Protein AF-A0AB36YQ12-F1 (afdb_monomer_lite)

Foldseek 3Di:
DDPVVVVVVVPVPPPPDDVVVVCQPDPPDDHPPDDDLVNDDPVVSVVCVVCCVVVCPPPPDDDPPDPPPPPPPDDDDDDD

Sequence (80 aa):
IGTGHWLSLLLCWRPRWPKVIREAGMPGKPVPPVTTLNDYPPAIQARLLANADRWQLKPGKRPAKKPRKRSAPQQANESD

Secondary structure (DSSP, 8-state):
--HHHHHHHHT-------HHHHHTT-TTSPPPPPPPGGGS-HHHHHHHHHTHHHH---TT-PPP-PPP------------

pLDDT: mean 70.59, std 12.74, range [43.22, 94.44]

Radius of gyration: 23.32 Å; chains: 1; bounding box: 36×76×48 Å

Structure (mmCIF, N/CA/C/O backbone):
data_AF-A0AB36YQ12-F1
#
_entry.id   AF-A0AB36YQ12-F1
#
loop_
_atom_site.group_PDB
_atom_site.id
_atom_site.type_symbol
_atom_site.label_atom_id
_atom_site.label_alt_id
_atom_site.label_comp_id
_atom_site.label_asym_id
_atom_site.label_entity_id
_atom_site.label_seq_id
_atom_site.pdbx_PDB_ins_code
_atom_site.Cartn_x
_atom_site.Cartn_y
_atom_site.Cartn_z
_atom_site.occupancy
_atom_site.B_iso_or_equiv
_atom_site.auth_seq_id
_atom_site.auth_comp_id
_atom_site.auth_asym_id
_atom_site.auth_atom_id
_atom_site.pdbx_PDB_model_num
ATOM 1 N N . ILE A 1 1 ? -9.380 7.649 -26.569 1.00 58.31 1 ILE A N 1
ATOM 2 C CA . ILE A 1 1 ? -9.608 7.780 -25.107 1.00 58.31 1 ILE A CA 1
ATOM 3 C C . ILE A 1 1 ? -11.071 8.169 -24.931 1.00 58.31 1 ILE A C 1
ATOM 5 O O . ILE A 1 1 ? -11.421 9.317 -25.157 1.00 58.31 1 ILE A O 1
ATOM 9 N N . GLY A 1 2 ? -11.939 7.170 -24.749 1.00 74.62 2 GLY A N 1
ATOM 10 C CA . GLY A 1 2 ? -13.395 7.317 -24.864 1.00 74.62 2 GLY A CA 1
ATOM 11 C C . GLY A 1 2 ? -14.075 7.741 -23.563 1.00 74.62 2 GLY A C 1
ATOM 12 O O . GLY A 1 2 ? -13.487 7.663 -22.487 1.00 74.62 2 GLY A O 1
ATOM 13 N N . THR A 1 3 ? -15.341 8.132 -23.667 1.00 73.12 3 THR A N 1
ATOM 14 C CA . THR A 1 3 ? -16.246 8.510 -22.564 1.00 73.12 3 THR A CA 1
ATOM 15 C C . THR A 1 3 ? -16.243 7.532 -21.382 1.00 73.12 3 THR A C 1
ATOM 17 O O . THR A 1 3 ? -16.384 7.961 -20.241 1.00 73.12 3 THR A O 1
ATOM 20 N N . GLY A 1 4 ? -15.982 6.240 -21.615 1.00 75.50 4 GLY A N 1
ATOM 21 C CA . GLY A 1 4 ? -15.811 5.240 -20.554 1.00 75.50 4 GLY A CA 1
ATOM 22 C C . GLY A 1 4 ? -14.650 5.522 -19.586 1.00 75.50 4 GLY A C 1
ATOM 23 O O . GLY A 1 4 ? -14.764 5.219 -18.400 1.00 75.50 4 GLY A O 1
ATOM 24 N N . HIS A 1 5 ? -13.566 6.161 -20.043 1.00 75.12 5 HIS A N 1
ATOM 25 C CA . HIS A 1 5 ? -12.462 6.605 -19.180 1.00 75.12 5 HIS A CA 1
ATOM 26 C C . HIS A 1 5 ? -12.896 7.751 -18.254 1.00 75.12 5 HIS A C 1
ATOM 28 O O . HIS A 1 5 ? -12.598 7.757 -17.065 1.00 75.12 5 HIS A O 1
ATOM 34 N N . TRP A 1 6 ? -13.672 8.693 -18.786 1.00 78.00 6 TRP A N 1
ATOM 35 C CA . TRP A 1 6 ? -14.234 9.794 -18.007 1.00 78.00 6 TRP A CA 1
ATOM 36 C C . TRP A 1 6 ? -15.273 9.312 -16.995 1.00 78.00 6 TRP A C 1
ATOM 38 O O . TRP A 1 6 ? -15.245 9.744 -15.846 1.00 78.00 6 TRP A O 1
ATOM 48 N N . LEU A 1 7 ? -16.136 8.364 -17.374 1.00 72.94 7 LEU A N 1
ATOM 49 C CA . LEU A 1 7 ? -17.084 7.752 -16.440 1.00 72.94 7 LEU A CA 1
ATOM 50 C C . LEU A 1 7 ? -16.381 6.982 -15.321 1.00 72.94 7 LEU A C 1
ATOM 52 O O . LEU A 1 7 ? -16.817 7.064 -14.181 1.00 72.94 7 LEU A O 1
ATOM 56 N N . SER A 1 8 ? -15.292 6.270 -15.609 1.00 70.94 8 SER A N 1
ATOM 57 C CA . SER A 1 8 ? -14.529 5.546 -14.580 1.00 70.94 8 SER A CA 1
ATOM 58 C C . SER A 1 8 ? -13.758 6.480 -13.640 1.00 70.94 8 SER A C 1
ATOM 60 O O . SER A 1 8 ? -13.638 6.170 -12.454 1.00 70.94 8 SER A O 1
ATOM 62 N N . LEU A 1 9 ? -13.319 7.652 -14.117 1.00 70.81 9 LEU A N 1
ATOM 63 C CA . LEU A 1 9 ? -12.803 8.725 -13.261 1.00 70.81 9 LEU A CA 1
ATOM 64 C C . LEU A 1 9 ? -13.911 9.396 -12.436 1.00 70.81 9 LEU A C 1
ATOM 66 O O . LEU A 1 9 ? -13.692 9.676 -11.266 1.00 70.81 9 LEU A O 1
ATOM 70 N N . LEU A 1 10 ? -15.104 9.628 -12.988 1.00 72.38 10 LEU A N 1
ATOM 71 C CA . LEU A 1 10 ? -16.222 10.253 -12.262 1.00 72.38 10 LEU A CA 1
ATOM 72 C C . LEU A 1 10 ? -16.855 9.317 -11.228 1.00 72.38 10 LEU A C 1
ATOM 74 O O . LEU A 1 10 ? -17.191 9.752 -10.129 1.00 72.38 10 LEU A O 1
ATOM 78 N N . LEU A 1 11 ? -16.944 8.019 -11.536 1.00 69.69 11 LEU A N 1
ATOM 79 C CA . LEU A 1 11 ? -17.330 6.988 -10.572 1.00 69.69 11 LEU A CA 1
ATOM 80 C C . LEU A 1 11 ? -16.249 6.713 -9.528 1.00 69.69 11 LEU A C 1
ATOM 82 O O . LEU A 1 11 ? -16.503 5.851 -8.685 1.00 69.69 11 LEU A O 1
ATOM 86 N N . CYS A 1 12 ? -15.104 7.425 -9.601 1.00 66.56 12 CYS A N 1
ATOM 87 C CA . CYS A 1 12 ? -14.049 7.587 -8.596 1.00 66.56 12 CYS A CA 1
ATOM 88 C C . CYS A 1 12 ? -14.344 6.732 -7.372 1.00 66.56 12 CYS A C 1
ATOM 90 O O . CYS A 1 12 ? -14.937 7.197 -6.394 1.00 66.56 12 CYS A O 1
ATOM 92 N N . TRP A 1 13 ? -14.048 5.438 -7.502 1.00 64.75 13 TRP A N 1
ATOM 93 C CA . TRP A 1 13 ? -14.440 4.445 -6.521 1.00 64.75 13 TRP A CA 1
ATOM 94 C C . TR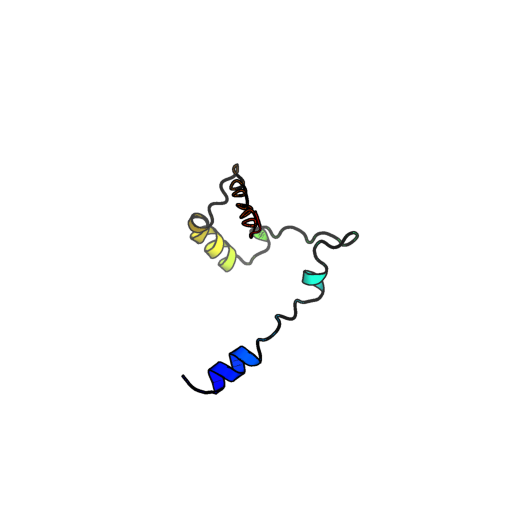P A 1 13 ? -13.820 4.906 -5.210 1.00 64.75 13 TRP A C 1
ATOM 96 O O . TRP A 1 13 ? -12.600 4.863 -5.059 1.00 64.75 13 TRP A O 1
ATOM 106 N N . ARG A 1 14 ? -14.630 5.435 -4.282 1.00 60.31 14 ARG A N 1
ATOM 107 C CA . ARG A 1 14 ? -14.158 5.759 -2.936 1.00 60.31 14 ARG A CA 1
ATOM 108 C C . ARG A 1 14 ? -13.602 4.441 -2.417 1.00 60.31 14 ARG A C 1
ATOM 110 O O . ARG A 1 14 ? -14.404 3.518 -2.267 1.00 60.31 14 ARG A O 1
ATOM 117 N N . PRO A 1 15 ? -12.285 4.305 -2.174 1.00 60.97 15 PRO A N 1
ATOM 118 C CA . PRO A 1 15 ? -11.750 3.063 -1.651 1.00 60.97 15 PRO A CA 1
ATOM 119 C C . PRO A 1 15 ? -12.463 2.819 -0.326 1.00 60.97 15 PRO A C 1
ATOM 121 O O . PRO A 1 15 ? -12.267 3.542 0.656 1.00 60.97 15 PRO A O 1
ATOM 124 N N . ARG A 1 16 ? -13.404 1.871 -0.329 1.00 69.75 16 ARG A N 1
ATOM 125 C CA . ARG A 1 16 ? -14.198 1.551 0.846 1.00 69.75 16 ARG A CA 1
ATOM 126 C C . ARG A 1 16 ? -13.312 0.681 1.709 1.00 69.75 16 ARG A C 1
ATOM 128 O O . ARG A 1 16 ? -13.312 -0.539 1.597 1.00 69.75 16 ARG A O 1
ATOM 135 N N . TRP A 1 17 ? -12.511 1.348 2.529 1.00 73.88 17 TRP A N 1
ATOM 136 C CA . TRP A 1 17 ? -11.600 0.691 3.444 1.00 73.88 17 TRP A CA 1
ATOM 137 C C . TRP A 1 17 ? -12.383 -0.288 4.328 1.00 73.88 17 TRP A C 1
ATOM 139 O O . TRP A 1 17 ? -13.369 0.120 4.962 1.00 73.88 17 TRP A O 1
ATOM 149 N N . PRO A 1 18 ? -11.974 -1.570 4.369 1.00 76.50 18 PRO A N 1
ATOM 150 C CA . PRO A 1 18 ? -12.523 -2.547 5.293 1.00 76.50 18 PRO A CA 1
ATOM 151 C C . PRO A 1 18 ? -12.535 -1.987 6.715 1.00 76.50 18 PRO A C 1
ATOM 153 O O . PRO A 1 18 ? -11.617 -1.259 7.106 1.00 76.50 18 PRO A O 1
ATOM 156 N N . LYS A 1 19 ? -13.574 -2.323 7.491 1.00 73.44 19 LYS A N 1
ATOM 157 C CA . LYS A 1 19 ? -13.753 -1.811 8.861 1.00 73.44 19 LYS A CA 1
ATOM 158 C C . LYS A 1 19 ? -12.469 -1.963 9.686 1.00 73.44 19 LYS A C 1
ATOM 160 O O . LYS A 1 19 ? -12.048 -0.999 10.301 1.00 73.44 19 LYS A O 1
ATOM 165 N N . VAL A 1 20 ? -11.767 -3.091 9.563 1.00 68.94 20 VAL A N 1
ATOM 166 C CA . VAL A 1 20 ? -10.493 -3.353 10.257 1.00 68.94 20 VAL A CA 1
ATOM 167 C C . VAL A 1 20 ? -9.415 -2.277 10.041 1.00 68.94 20 VAL A C 1
ATOM 169 O O . VAL A 1 20 ? -8.733 -1.911 10.990 1.00 68.94 20 VAL A O 1
ATOM 172 N N . ILE A 1 21 ? -9.298 -1.691 8.844 1.00 69.50 21 ILE A N 1
ATOM 173 C CA . ILE A 1 21 ? -8.299 -0.639 8.572 1.00 69.50 21 ILE A CA 1
ATOM 174 C C . ILE A 1 21 ? -8.778 0.720 9.086 1.00 69.50 21 ILE A C 1
ATOM 176 O O . ILE A 1 21 ? -7.987 1.501 9.602 1.00 69.50 21 ILE A O 1
ATOM 180 N N . ARG A 1 22 ? -10.086 0.993 9.003 1.00 71.69 22 ARG A N 1
ATOM 181 C CA . ARG A 1 22 ? -10.686 2.204 9.596 1.00 71.69 22 ARG A CA 1
ATOM 182 C C . ARG A 1 22 ? -10.557 2.231 11.115 1.00 71.69 22 ARG A C 1
ATOM 184 O O . ARG A 1 22 ? -10.637 3.290 11.726 1.00 71.69 22 ARG A O 1
ATOM 191 N N . GLU A 1 23 ? -10.448 1.053 11.706 1.00 71.81 23 GLU A N 1
ATOM 192 C CA . GLU A 1 23 ? -10.394 0.840 13.139 1.00 71.81 23 GLU A CA 1
ATOM 193 C C . GLU A 1 23 ? -8.966 0.727 13.677 1.00 71.81 23 GLU A C 1
ATOM 195 O O . GLU A 1 23 ? -8.749 0.949 14.869 1.00 71.81 23 GLU A O 1
ATOM 200 N N . ALA A 1 24 ? -7.991 0.467 12.806 1.00 68.88 24 ALA A N 1
ATOM 201 C CA . ALA A 1 24 ? -6.582 0.486 13.156 1.00 68.88 24 ALA 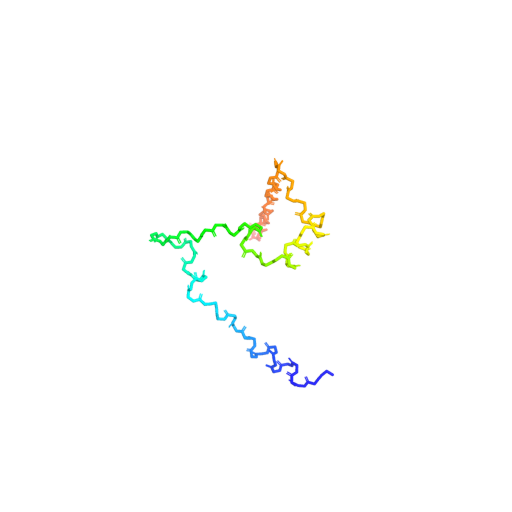A CA 1
ATOM 202 C C . ALA A 1 24 ? -6.179 1.883 13.668 1.00 68.88 24 ALA A C 1
ATOM 204 O O . ALA A 1 24 ? -6.291 2.881 12.957 1.00 68.88 24 ALA A O 1
ATOM 205 N N . GLY A 1 25 ? -5.719 1.956 14.920 1.00 64.94 25 GLY A N 1
ATOM 206 C CA . GLY A 1 25 ? -5.243 3.196 15.544 1.00 64.94 25 GLY A CA 1
ATOM 207 C C . GLY A 1 25 ? -6.304 4.047 16.250 1.00 64.94 25 GLY A C 1
ATOM 208 O O . GLY A 1 25 ? -5.957 5.111 16.761 1.00 64.94 25 GLY A O 1
ATOM 209 N N . MET A 1 26 ? -7.570 3.610 16.326 1.00 75.50 26 MET A N 1
ATOM 210 C CA . MET A 1 26 ? -8.545 4.252 17.220 1.00 75.50 26 MET A CA 1
ATOM 211 C C . MET A 1 26 ? -8.228 3.945 18.696 1.00 75.50 26 MET A C 1
ATOM 213 O O . MET A 1 26 ? -7.824 2.821 19.009 1.00 75.50 26 MET A O 1
ATOM 217 N N . PRO A 1 27 ? -8.431 4.910 19.616 1.00 72.56 27 PRO A N 1
ATOM 218 C CA . PRO A 1 27 ? -8.184 4.698 21.040 1.00 72.56 27 PRO A CA 1
ATOM 219 C C . PRO A 1 27 ? -9.057 3.546 21.560 1.00 72.56 27 PRO A C 1
ATOM 221 O O . PRO A 1 27 ? -10.264 3.524 21.330 1.00 72.56 27 PRO A O 1
ATOM 224 N N . GLY A 1 28 ? -8.437 2.568 22.224 1.00 78.19 28 GLY A N 1
ATOM 225 C CA . GLY A 1 28 ? -9.120 1.397 22.789 1.00 78.19 28 GLY A CA 1
ATOM 226 C C . GLY A 1 28 ? -9.208 0.165 21.879 1.00 78.19 28 GLY A C 1
ATOM 227 O O . GLY A 1 28 ? -9.748 -0.851 22.310 1.00 78.19 28 GLY A O 1
ATOM 228 N N . LYS A 1 29 ? -8.675 0.205 20.650 1.00 71.62 29 LYS A N 1
ATOM 229 C CA . LYS A 1 29 ? -8.611 -0.976 19.766 1.00 71.62 29 LYS A CA 1
ATOM 230 C C . LYS A 1 29 ? -7.223 -1.616 19.800 1.00 71.62 29 LYS A C 1
ATOM 232 O O . LYS A 1 29 ? -6.236 -0.881 19.880 1.00 71.62 29 LYS A O 1
ATOM 237 N N . PRO A 1 30 ? -7.118 -2.959 19.740 1.00 69.06 30 PRO A N 1
ATOM 238 C CA . PRO A 1 30 ? -5.821 -3.617 19.720 1.00 69.06 30 PRO A CA 1
ATOM 239 C C . PRO A 1 30 ? -5.062 -3.180 18.467 1.00 69.06 30 PRO A C 1
ATOM 241 O O . PRO A 1 30 ? -5.580 -3.241 17.350 1.00 69.06 30 PRO A O 1
ATOM 244 N N . VAL A 1 31 ? -3.835 -2.703 18.663 1.00 67.88 31 VAL A N 1
ATOM 245 C CA . VAL A 1 31 ? -2.922 -2.428 17.554 1.00 67.88 31 VAL A CA 1
ATOM 246 C C . VAL A 1 31 ? -2.660 -3.766 16.856 1.00 67.88 31 VAL A C 1
ATOM 248 O O . VAL A 1 31 ? -2.297 -4.723 17.545 1.00 67.88 31 VAL A O 1
ATOM 251 N N . PRO A 1 32 ? -2.873 -3.881 15.531 1.00 69.38 32 PRO A N 1
ATOM 252 C CA . PRO A 1 32 ? -2.589 -5.127 14.838 1.00 69.38 32 PRO A CA 1
ATOM 253 C C . PRO A 1 32 ? -1.104 -5.477 15.007 1.00 69.38 32 PRO A C 1
ATOM 255 O O . PRO A 1 32 ? -0.265 -4.567 14.990 1.00 69.38 32 PRO A O 1
ATOM 258 N N . PRO A 1 33 ? -0.766 -6.768 15.178 1.00 74.81 33 PRO A N 1
ATOM 259 C CA . PRO A 1 33 ? 0.623 -7.180 15.280 1.00 74.81 33 PRO A CA 1
ATOM 260 C C . PRO A 1 33 ? 1.370 -6.736 14.025 1.00 74.81 33 PRO A C 1
ATOM 262 O O . PRO A 1 33 ? 0.848 -6.797 12.908 1.00 74.81 33 PRO A O 1
ATOM 265 N N . VAL A 1 34 ? 2.594 -6.250 14.216 1.00 78.38 34 VAL A N 1
ATOM 266 C CA . VAL A 1 34 ? 3.450 -5.879 13.093 1.00 78.38 34 VAL A CA 1
ATOM 267 C C . VAL A 1 34 ? 3.761 -7.154 12.320 1.00 78.38 34 VAL A C 1
ATOM 269 O O . VAL A 1 34 ? 4.346 -8.077 12.879 1.00 78.38 34 VAL A O 1
ATOM 272 N N . THR A 1 35 ? 3.372 -7.204 11.046 1.00 80.69 35 THR A N 1
ATOM 273 C CA . THR A 1 35 ? 3.711 -8.335 10.179 1.00 80.69 35 THR A CA 1
ATOM 274 C C . THR A 1 35 ? 5.223 -8.395 10.006 1.00 80.69 35 THR A C 1
ATOM 276 O O . THR A 1 35 ? 5.844 -7.429 9.549 1.00 80.69 35 THR A O 1
ATOM 279 N N . THR A 1 36 ? 5.803 -9.527 10.363 1.00 85.44 36 THR A N 1
ATOM 280 C CA . THR A 1 36 ? 7.206 -9.871 10.171 1.00 85.44 36 THR A CA 1
ATOM 281 C C . THR A 1 36 ? 7.392 -10.637 8.865 1.00 85.44 36 THR A C 1
ATOM 283 O O . THR A 1 36 ? 6.437 -11.078 8.227 1.00 85.44 36 THR A O 1
ATOM 286 N N . LEU A 1 37 ? 8.644 -10.803 8.437 1.00 84.38 37 LEU A N 1
ATOM 287 C CA . LEU A 1 37 ? 8.951 -11.531 7.204 1.00 84.38 37 LEU A CA 1
ATOM 288 C C . LEU A 1 37 ? 8.444 -12.985 7.251 1.00 84.38 37 LEU A C 1
ATOM 290 O O . LEU A 1 37 ? 7.996 -13.508 6.236 1.00 84.38 37 LEU A O 1
ATOM 294 N N . ASN A 1 38 ? 8.436 -13.593 8.440 1.00 86.81 38 ASN A N 1
ATOM 295 C CA . ASN A 1 38 ? 8.013 -14.976 8.659 1.00 86.81 38 ASN A CA 1
ATOM 296 C C . ASN A 1 38 ? 6.508 -15.201 8.443 1.00 86.81 38 ASN A C 1
ATOM 298 O O . ASN A 1 38 ? 6.102 -16.334 8.203 1.00 86.81 38 ASN A O 1
ATOM 302 N N . ASP A 1 39 ? 5.693 -14.141 8.482 1.00 91.00 39 ASP A N 1
ATOM 303 C CA . ASP A 1 39 ? 4.236 -14.233 8.309 1.00 91.00 39 ASP A CA 1
ATOM 304 C C . ASP A 1 39 ? 3.822 -14.452 6.840 1.00 91.00 39 ASP A C 1
ATOM 306 O O . ASP A 1 39 ? 2.665 -14.752 6.545 1.00 91.00 39 ASP A O 1
ATOM 310 N N . TYR A 1 40 ? 4.759 -14.302 5.898 1.00 88.94 40 TYR A N 1
ATOM 311 C CA . T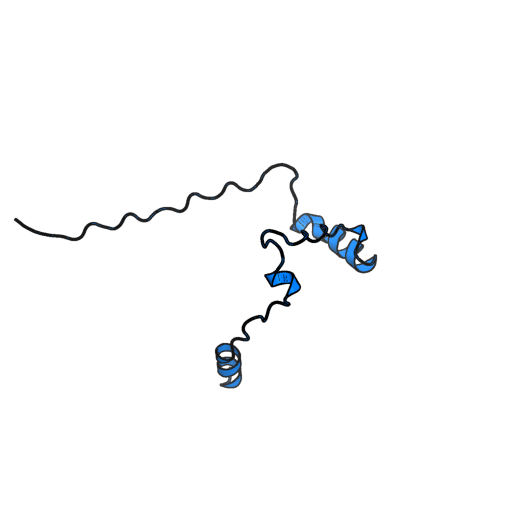YR A 1 40 ? 4.519 -14.474 4.466 1.00 88.94 40 TYR A CA 1
ATOM 312 C C . TYR A 1 40 ? 4.955 -15.861 3.973 1.00 88.94 40 TYR A C 1
ATOM 314 O O . TYR A 1 40 ? 5.894 -16.441 4.511 1.00 88.94 40 TYR A O 1
ATOM 322 N N . PRO A 1 41 ? 4.358 -16.396 2.892 1.00 94.44 41 PRO A N 1
ATOM 323 C CA . PRO A 1 41 ? 4.826 -17.641 2.286 1.00 94.44 41 PRO A CA 1
ATOM 324 C C . PRO A 1 41 ? 6.237 -17.484 1.675 1.00 94.44 41 PRO A C 1
ATOM 326 O O . PRO A 1 41 ? 6.591 -16.383 1.236 1.00 94.44 41 PRO A O 1
ATOM 329 N N . PRO A 1 42 ? 7.029 -18.571 1.550 1.00 92.94 42 PRO A N 1
ATOM 330 C CA . PRO A 1 42 ? 8.451 -18.508 1.177 1.00 92.94 42 PRO A CA 1
ATOM 331 C C . PRO A 1 42 ? 8.725 -17.782 -0.146 1.00 92.94 42 PRO A C 1
ATOM 333 O O . PRO A 1 42 ? 9.689 -17.029 -0.273 1.00 92.94 42 PRO A O 1
ATOM 336 N N . ALA A 1 43 ? 7.836 -17.945 -1.130 1.00 92.69 43 ALA A N 1
ATOM 337 C CA . ALA A 1 43 ? 7.945 -17.272 -2.422 1.00 92.69 43 ALA A CA 1
ATOM 338 C C . ALA A 1 43 ? 7.865 -15.739 -2.302 1.00 92.69 43 ALA A C 1
ATOM 340 O O . ALA A 1 43 ? 8.532 -15.011 -3.035 1.00 92.69 43 ALA A O 1
ATOM 341 N N . ILE A 1 44 ? 7.055 -15.233 -1.370 1.00 89.25 44 ILE A N 1
ATOM 342 C CA . ILE A 1 44 ? 6.920 -13.797 -1.116 1.00 89.25 44 ILE A CA 1
ATOM 343 C C . ILE A 1 44 ? 8.091 -13.300 -0.273 1.00 89.25 44 ILE A C 1
ATOM 345 O O . ILE A 1 44 ? 8.632 -12.241 -0.581 1.00 89.25 44 ILE A O 1
ATOM 349 N N . GLN A 1 45 ? 8.548 -14.087 0.705 1.00 92.75 45 GLN A N 1
ATOM 350 C CA . GLN A 1 45 ? 9.749 -13.777 1.486 1.00 92.75 45 GLN A CA 1
ATOM 351 C C . GLN A 1 45 ? 10.970 -13.546 0.586 1.00 92.75 45 GLN A C 1
ATOM 353 O O . GLN A 1 45 ? 11.619 -12.505 0.688 1.00 92.75 45 GLN A O 1
ATOM 358 N N . ALA A 1 46 ? 11.233 -14.461 -0.354 1.00 90.88 46 ALA A N 1
ATOM 359 C CA . ALA A 1 46 ? 12.348 -14.346 -1.294 1.00 90.88 46 ALA A CA 1
ATOM 360 C C . ALA A 1 46 ? 12.254 -13.073 -2.149 1.00 90.88 46 ALA A C 1
ATOM 362 O O . ALA A 1 46 ? 13.245 -12.371 -2.342 1.00 90.88 46 ALA A O 1
ATOM 363 N N . ARG A 1 47 ? 11.046 -12.724 -2.611 1.00 89.12 47 ARG A N 1
ATOM 364 C CA . ARG A 1 47 ? 10.808 -11.488 -3.373 1.00 89.12 47 ARG A CA 1
ATOM 365 C C . ARG A 1 47 ? 11.002 -10.235 -2.523 1.00 89.12 47 ARG A C 1
ATOM 367 O O . ARG A 1 47 ? 11.523 -9.249 -3.035 1.00 89.12 47 ARG A O 1
ATOM 374 N N . LEU A 1 48 ? 10.583 -10.247 -1.259 1.00 87.56 48 LEU A N 1
ATOM 375 C CA . LEU A 1 48 ? 10.771 -9.122 -0.340 1.00 87.56 48 LEU A CA 1
ATOM 376 C C . LEU A 1 48 ? 12.257 -8.905 -0.035 1.00 87.56 48 LEU A C 1
ATOM 378 O O . LEU A 1 48 ? 12.727 -7.773 -0.107 1.00 87.56 48 LEU A O 1
ATOM 382 N N . LEU A 1 49 ? 13.003 -9.984 0.220 1.00 88.00 49 LEU A N 1
ATOM 383 C CA . LEU A 1 49 ? 14.451 -9.940 0.442 1.00 88.00 49 LEU A CA 1
ATOM 384 C C . LEU A 1 49 ? 15.210 -9.464 -0.801 1.00 88.00 49 LEU A C 1
ATOM 386 O O . LEU A 1 49 ? 16.080 -8.604 -0.692 1.00 88.00 49 LEU A O 1
ATOM 390 N N . ALA A 1 50 ? 14.837 -9.952 -1.986 1.00 89.19 50 ALA A N 1
ATOM 391 C CA . ALA A 1 50 ? 15.457 -9.550 -3.249 1.00 89.19 50 ALA A CA 1
ATOM 392 C C . ALA A 1 50 ? 15.231 -8.070 -3.613 1.00 89.19 50 ALA A C 1
ATOM 394 O O . ALA A 1 50 ? 15.972 -7.537 -4.429 1.00 89.19 50 ALA A O 1
ATOM 395 N N . ASN A 1 51 ? 14.212 -7.422 -3.034 1.00 85.19 51 ASN A N 1
ATOM 396 C CA . ASN A 1 51 ? 13.918 -5.995 -3.216 1.00 85.19 51 ASN A CA 1
ATOM 397 C C . ASN A 1 51 ? 14.261 -5.152 -1.972 1.00 85.19 51 ASN A C 1
ATOM 399 O O . ASN A 1 51 ? 13.880 -3.980 -1.896 1.00 85.19 51 ASN A O 1
ATOM 403 N N . ALA A 1 52 ? 14.932 -5.728 -0.969 1.00 82.50 52 ALA A N 1
ATOM 404 C CA . ALA A 1 52 ? 15.234 -5.035 0.284 1.00 82.50 52 ALA A CA 1
ATOM 405 C C . ALA A 1 52 ? 16.160 -3.821 0.073 1.00 82.50 52 ALA A C 1
ATOM 407 O O . ALA A 1 52 ? 16.059 -2.820 0.788 1.00 82.50 52 ALA A O 1
ATOM 408 N N . ASP A 1 53 ? 17.012 -3.878 -0.950 1.00 79.25 53 ASP A N 1
ATOM 409 C CA . ASP A 1 53 ? 17.878 -2.794 -1.421 1.00 79.25 53 ASP A CA 1
ATOM 410 C C . ASP A 1 53 ? 17.086 -1.539 -1.826 1.00 79.25 53 ASP A C 1
ATOM 412 O O . ASP A 1 53 ? 17.510 -0.417 -1.535 1.00 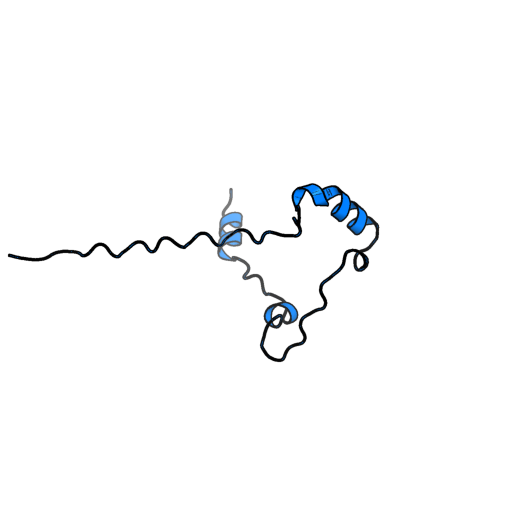79.25 53 ASP A O 1
ATOM 416 N N . ARG A 1 54 ? 15.904 -1.720 -2.428 1.00 75.94 54 ARG A N 1
ATOM 417 C CA . ARG A 1 54 ? 15.034 -0.624 -2.886 1.00 75.94 54 ARG A CA 1
ATOM 418 C C . ARG A 1 54 ? 14.376 0.125 -1.742 1.00 75.94 54 ARG A C 1
ATOM 420 O O . ARG A 1 54 ? 13.998 1.285 -1.902 1.00 75.94 54 ARG A O 1
ATOM 427 N N . TRP A 1 55 ? 14.196 -0.540 -0.606 1.00 65.44 55 TRP A N 1
ATOM 428 C CA . TRP A 1 55 ? 13.446 0.006 0.520 1.00 65.44 55 TRP A CA 1
ATOM 429 C C . TRP A 1 55 ? 14.302 0.388 1.711 1.00 65.44 55 TRP A C 1
ATOM 431 O O . TRP A 1 55 ? 13.704 0.864 2.672 1.00 65.44 55 TRP A O 1
ATOM 441 N N . GLN A 1 56 ? 15.636 0.210 1.636 1.00 62.22 56 GLN A N 1
ATOM 442 C CA . GLN A 1 56 ? 16.641 0.562 2.652 1.00 62.22 56 GLN A CA 1
ATOM 443 C C . GLN A 1 56 ? 16.003 1.124 3.925 1.00 62.22 56 GLN A C 1
ATOM 445 O O . GLN A 1 56 ? 15.954 2.339 4.146 1.00 62.22 56 GLN A O 1
ATOM 450 N N . LEU A 1 57 ? 15.494 0.218 4.764 1.00 57.84 57 LEU A N 1
ATOM 451 C CA . LEU A 1 57 ? 15.142 0.519 6.141 1.00 57.84 57 LEU A CA 1
ATOM 452 C C . LEU A 1 57 ? 16.471 0.786 6.841 1.00 57.84 57 LEU A C 1
ATOM 454 O O . LEU A 1 57 ? 16.979 -0.085 7.532 1.00 57.84 57 LEU A O 1
ATOM 458 N N . LYS A 1 58 ? 17.105 1.939 6.585 1.00 53.38 58 LYS A N 1
ATOM 459 C CA . LYS A 1 58 ? 18.332 2.330 7.278 1.00 53.38 58 LYS A CA 1
ATOM 460 C C . LYS A 1 58 ? 17.971 2.357 8.760 1.00 53.38 58 LYS A C 1
ATOM 462 O O . LYS A 1 58 ? 17.196 3.239 9.152 1.00 53.38 58 LYS A O 1
ATOM 467 N N . PRO A 1 59 ? 18.475 1.421 9.582 1.00 56.91 59 PRO A N 1
ATOM 468 C CA . PRO A 1 59 ? 18.214 1.477 11.002 1.00 56.91 59 PRO A CA 1
ATOM 469 C C . PRO A 1 59 ? 18.979 2.702 11.501 1.00 56.91 59 PRO A C 1
ATOM 471 O O . PRO A 1 59 ? 20.203 2.696 11.570 1.00 56.91 59 PRO A O 1
ATOM 474 N N . GLY A 1 60 ? 18.270 3.809 11.735 1.00 58.19 60 GLY A N 1
ATOM 475 C CA . GLY A 1 60 ? 18.856 4.933 12.458 1.00 58.19 60 GLY A CA 1
ATOM 476 C C . GLY A 1 60 ? 18.530 6.355 12.026 1.00 58.19 60 GLY A C 1
ATOM 477 O O . GLY A 1 60 ? 18.903 7.245 12.779 1.00 58.19 60 GLY A O 1
ATOM 478 N N . LYS A 1 61 ? 17.841 6.654 10.912 1.00 58.62 61 LYS A N 1
ATOM 479 C CA . LYS A 1 61 ? 17.420 8.054 10.660 1.00 58.62 61 LYS A CA 1
ATOM 480 C C . LYS A 1 61 ? 16.036 8.160 10.040 1.00 58.62 61 LYS 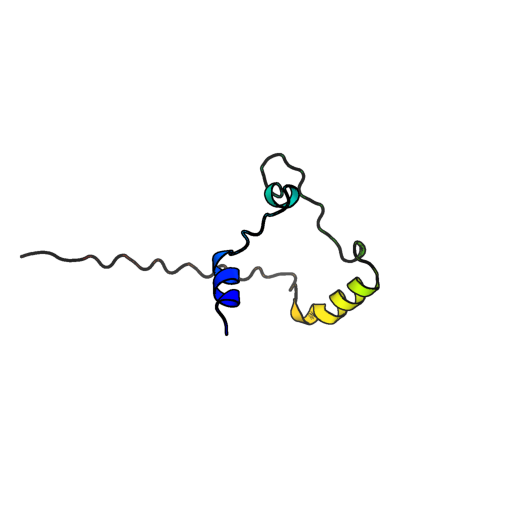A C 1
ATOM 482 O O . LYS A 1 61 ? 15.860 8.009 8.836 1.00 58.62 61 LYS A O 1
ATOM 487 N N . ARG A 1 62 ? 15.058 8.525 10.878 1.00 58.16 62 ARG A N 1
ATOM 488 C CA . ARG A 1 62 ? 13.807 9.137 10.419 1.00 58.16 62 ARG A CA 1
ATOM 489 C C . ARG A 1 62 ? 14.186 10.331 9.529 1.00 58.16 62 ARG A C 1
ATOM 491 O O . ARG A 1 62 ? 14.896 11.210 10.022 1.00 58.16 62 ARG A O 1
ATOM 498 N N . PRO A 1 63 ? 13.759 10.397 8.255 1.00 60.97 63 PRO A N 1
ATOM 499 C CA . PRO A 1 63 ? 13.992 11.585 7.445 1.00 60.97 63 PRO A CA 1
ATOM 500 C C . PRO A 1 63 ? 13.386 12.788 8.175 1.00 60.97 63 PRO A C 1
ATOM 502 O O . PRO A 1 63 ? 12.228 12.744 8.605 1.00 60.97 63 PRO A O 1
ATOM 505 N N . ALA A 1 64 ? 14.193 13.831 8.390 1.00 67.69 64 ALA A N 1
ATOM 506 C CA . ALA A 1 64 ? 13.752 15.025 9.097 1.00 67.69 64 ALA A CA 1
ATOM 507 C C . ALA A 1 64 ? 12.505 15.584 8.399 1.00 67.69 64 ALA A C 1
ATOM 509 O O . ALA A 1 64 ? 12.491 15.746 7.174 1.00 67.69 64 ALA A O 1
ATOM 510 N N . LYS A 1 65 ? 11.438 15.856 9.165 1.00 61.09 65 LYS A N 1
ATOM 511 C CA . LYS A 1 65 ? 10.255 16.537 8.627 1.00 61.09 65 LYS A CA 1
ATOM 512 C C . LYS A 1 65 ? 10.731 17.863 8.041 1.00 61.09 65 LYS A C 1
ATOM 514 O O . LYS A 1 65 ? 11.156 18.735 8.794 1.00 61.09 65 LYS A O 1
ATOM 519 N N . LYS A 1 66 ? 10.652 18.018 6.715 1.00 69.31 66 LYS A N 1
ATOM 520 C CA . LYS A 1 66 ? 10.856 19.322 6.077 1.00 69.31 66 LYS A CA 1
ATOM 521 C C . LYS A 1 66 ? 9.890 20.307 6.751 1.00 69.31 66 LYS A C 1
ATOM 523 O O . LYS A 1 66 ? 8.688 20.016 6.780 1.00 69.31 66 LYS A O 1
ATOM 528 N N . PRO A 1 67 ? 10.367 21.422 7.329 1.00 67.19 67 PRO A N 1
ATOM 529 C CA . PRO A 1 67 ? 9.470 22.419 7.884 1.00 67.19 67 PRO A CA 1
ATOM 530 C C . PRO A 1 67 ? 8.554 22.906 6.759 1.00 67.19 67 PRO A C 1
ATOM 532 O O . PRO A 1 67 ? 9.019 23.278 5.680 1.00 67.19 67 PRO A O 1
ATOM 535 N N . ARG A 1 68 ? 7.235 22.847 6.983 1.00 67.81 68 ARG A N 1
ATOM 536 C CA . ARG A 1 68 ? 6.268 23.465 6.067 1.00 67.81 68 ARG A CA 1
ATOM 537 C C . ARG A 1 68 ? 6.610 24.951 6.021 1.00 67.81 68 ARG A C 1
ATOM 539 O O . ARG A 1 68 ? 6.503 25.615 7.050 1.00 67.81 68 ARG A O 1
ATOM 546 N N . LYS A 1 69 ? 7.011 25.468 4.855 1.00 63.00 69 LYS A N 1
ATOM 547 C CA . LYS A 1 69 ? 7.056 26.916 4.637 1.00 63.00 69 LYS A CA 1
ATOM 548 C C . LYS A 1 69 ? 5.633 27.432 4.853 1.00 63.00 69 LYS A C 1
ATOM 550 O O . LYS A 1 69 ? 4.732 27.090 4.091 1.00 63.00 69 LYS A O 1
ATOM 555 N N . ARG A 1 70 ? 5.414 28.175 5.939 1.00 63.69 70 ARG A N 1
ATOM 556 C CA . ARG A 1 70 ? 4.214 28.996 6.085 1.00 63.69 70 ARG A CA 1
ATOM 557 C C . ARG A 1 70 ? 4.421 30.159 5.126 1.00 63.69 70 ARG A C 1
ATOM 559 O O . ARG A 1 70 ? 5.239 31.027 5.405 1.00 63.69 70 ARG A O 1
ATOM 566 N N . SER A 1 71 ? 3.771 30.121 3.968 1.00 59.50 71 SER A N 1
ATOM 567 C CA . SER A 1 71 ? 3.625 31.318 3.145 1.00 59.50 71 SER A CA 1
ATOM 568 C C .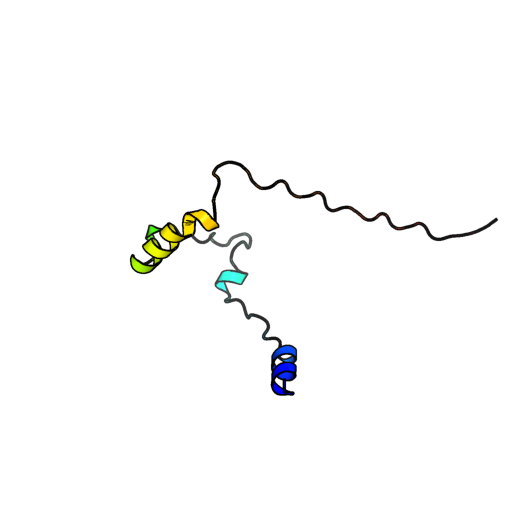 SER A 1 71 ? 2.892 32.338 4.014 1.00 59.50 71 SER A C 1
ATOM 570 O O . SER A 1 71 ? 1.753 32.089 4.411 1.00 59.50 71 SER A O 1
ATOM 572 N N . ALA A 1 72 ? 3.580 33.402 4.424 1.00 58.88 72 ALA A N 1
ATOM 573 C CA . ALA A 1 72 ? 2.954 34.489 5.159 1.00 58.88 72 ALA A CA 1
ATOM 574 C C . ALA A 1 72 ? 1.862 35.113 4.270 1.00 58.88 72 ALA A C 1
ATOM 576 O O . ALA A 1 72 ? 2.086 35.241 3.063 1.00 58.88 72 ALA A O 1
ATOM 577 N N . PRO A 1 73 ? 0.687 35.468 4.815 1.00 50.00 73 PRO A N 1
ATOM 578 C CA . PRO A 1 73 ? -0.293 36.227 4.059 1.00 50.00 73 PRO A CA 1
ATOM 579 C C . PRO A 1 73 ? 0.303 37.602 3.746 1.00 50.00 73 PRO A C 1
ATOM 581 O O . PRO A 1 73 ? 0.681 38.352 4.643 1.00 50.00 73 PRO A O 1
ATOM 584 N N . GLN A 1 74 ? 0.427 37.881 2.453 1.00 51.78 74 GLN A N 1
ATOM 585 C CA . GLN A 1 74 ? 0.779 39.180 1.902 1.00 51.78 74 GLN A CA 1
ATOM 586 C C . GLN A 1 74 ? -0.287 40.174 2.377 1.00 51.78 74 GLN A C 1
ATOM 588 O O . GLN A 1 74 ? -1.448 40.051 1.990 1.00 51.78 74 GLN A O 1
ATOM 593 N N . GLN A 1 75 ? 0.081 41.079 3.289 1.00 49.44 75 GLN A N 1
ATOM 594 C CA . GLN A 1 75 ? -0.810 42.152 3.721 1.00 49.44 75 GLN A CA 1
ATOM 595 C C . GLN A 1 75 ? -1.156 42.998 2.495 1.00 49.44 75 GLN A C 1
ATOM 597 O O . GLN A 1 75 ? -0.281 43.580 1.857 1.00 49.44 75 GLN A O 1
ATOM 602 N N . ALA A 1 76 ? -2.437 42.976 2.144 1.00 46.53 76 ALA A N 1
ATOM 603 C CA . ALA A 1 76 ? -3.050 43.871 1.186 1.00 46.53 76 ALA A CA 1
ATOM 604 C C . ALA A 1 76 ? -3.310 45.227 1.867 1.00 46.53 76 ALA A C 1
ATOM 606 O O . ALA A 1 76 ? -3.811 45.235 2.988 1.00 46.53 76 ALA A O 1
ATOM 607 N N . ASN A 1 77 ? -2.911 46.297 1.169 1.00 48.94 77 ASN A N 1
ATOM 608 C CA . ASN A 1 77 ? -3.411 47.684 1.111 1.00 48.94 77 ASN A CA 1
ATOM 609 C C . ASN A 1 77 ? -4.200 48.283 2.296 1.00 48.94 77 ASN A C 1
ATOM 611 O O . ASN A 1 77 ? -5.170 47.688 2.751 1.00 48.94 77 ASN A O 1
ATOM 615 N N . GLU A 1 78 ? -3.905 49.541 2.669 1.00 45.47 78 GLU A N 1
ATOM 616 C CA . GLU A 1 78 ? -4.616 50.753 2.177 1.00 45.47 78 GLU A CA 1
ATOM 617 C C . GLU A 1 78 ? -4.195 52.042 2.952 1.00 45.47 78 GLU A C 1
ATOM 619 O O . GLU A 1 78 ? -4.038 51.999 4.169 1.00 45.47 78 GLU A O 1
ATOM 624 N N . SER A 1 79 ? -4.079 53.157 2.209 1.00 44.53 79 SER A N 1
ATOM 625 C CA . SER A 1 79 ? -4.263 54.591 2.560 1.00 44.53 79 SER A CA 1
ATOM 626 C C . SER A 1 79 ? -3.320 55.358 3.505 1.00 44.53 79 SER A C 1
ATOM 628 O O . SER A 1 79 ? -3.382 55.198 4.719 1.00 44.53 79 SER A O 1
ATOM 630 N N . ASP A 1 80 ? -2.581 56.321 2.934 1.00 43.22 80 ASP A N 1
ATOM 631 C CA . ASP A 1 80 ? -2.881 57.773 3.028 1.00 43.22 80 ASP A CA 1
ATOM 632 C C . ASP A 1 80 ? -2.378 58.482 1.749 1.00 43.22 80 ASP A C 1
ATOM 634 O O . ASP A 1 80 ? -1.246 58.156 1.312 1.00 43.22 80 ASP A O 1
#